Protein AF-I3U9A4-F1 (afdb_monomer)

Sequence (175 aa):
MLPLATKIALIDRFSEMGLTRIEATSYSNPKVIPQFADASEVLAGIQRRPGVFYKATCANVRAVERALIDSDKGIGANEISLLVSATDGHSLKNLKRTRADQWKNIADMVAAASGQYRLVGTISMAFGCPFEGQVSESEVLRDVEKFSNAGVQLVAWAIPRGWRCRRQLSGFLLQ

InterPro domains:
  IPR000891 Pyruvate carboxyltransferase [PF00682] (4-158)
  IPR013785 Aldolase-type TIM barrel [G3DSA:3.20.20.70] (1-158)
  IPR043594 HMG-CoA lyase [PTHR42738] (2-155)

Foldseek 3Di:
DDDLVVLQVVVQVCVVVVAQEDQSAELPDCVVVVVRVCVLVSQVRHDDDPNHFHEYEYAFQVSLVVQVVSVVVVTHGQAYEQEAELAQVCCCVPNVDGRVVSLVRVLSNLVSNVPSHQYEYEYEQQQADPVPGGGDNVSSVVSVVSCVVSVHPHYHYDHDPPGDPVPNVVVVVPD

Radius of gyration: 16.62 Å; Cα contacts (8 Å, |Δi|>4): 286; chains: 1; bounding box: 39×40×45 Å

pLDDT: mean 92.28, std 11.95, range [40.84, 98.56]

Organism: Advenella kashmirensis (strain DSM 17095 / LMG 22695 / WT001) (NCBI:txid1036672)

Mean predicted aligned error: 4.49 Å

Solvent-accessible surface area (backbone atoms only — not comparable to full-atom values): 9767 Å² total; per-residue (Å²): 124,85,55,67,70,57,55,24,55,52,52,37,53,45,52,70,73,67,46,51,67,42,82,72,44,29,47,47,60,37,92,81,44,56,86,30,59,57,35,64,60,39,45,60,66,42,74,85,55,90,83,47,37,41,23,26,39,28,82,46,46,70,18,42,53,53,40,48,61,29,41,79,73,77,34,40,58,55,22,35,35,41,72,46,43,65,42,48,71,56,16,37,72,76,70,69,36,48,47,71,57,43,53,52,44,48,53,52,29,52,59,71,44,66,78,74,45,50,48,29,35,32,35,34,32,45,66,21,34,99,82,74,42,82,45,60,62,70,60,44,51,50,54,49,50,52,34,45,77,68,70,30,86,40,75,47,74,37,70,45,92,95,58,72,78,87,70,59,58,72,66,67,78,73,116

Secondary structure (DSSP, 8-state):
---HHHHHHHHHHHHHTT-SEEEEEE---TTT-GGGTTHHHHHHHS-PPTT-EEEEEE-SHHHHHHHHHHHHTT-S-SEEEEEEESSHHHHHHHHSS-HHHHHHHHHHHHHHHTTSSEEEEEEETTT-BTTTB---HHHHHHHHHHHHHTT--EEEEPPPTT---TTTHHHHS--

Nearest PDB structures (foldsee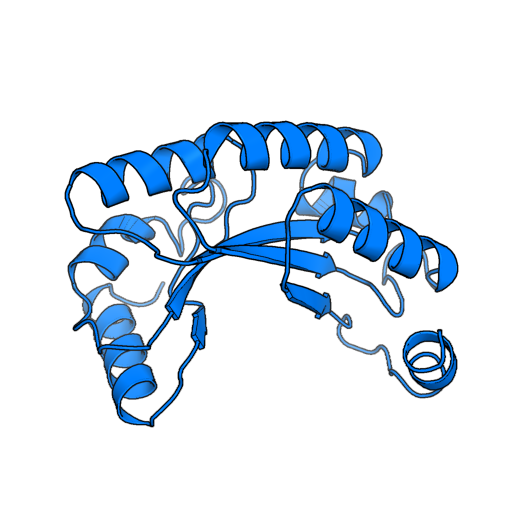k):
  6nds-assembly1_A-2  TM=9.502E-01  e=7.240E-15  Acinetobacter baumannii
  2cw6-assembly1_A  TM=9.491E-01  e=1.307E-13  Homo sapiens
  2ftp-assembly1_A  TM=9.463E-01  e=1.073E-13  Pseudomonas aeruginosa PAO1
  1ydo-assembly1_A  TM=9.207E-01  e=4.864E-12  Bacillus subtilis subsp. subtilis str. 168
  2cw6-assembly2_D  TM=9.403E-01  e=5.194E-12  Homo sapiens

Structure (mmCIF, N/CA/C/O backbone):
data_AF-I3U9A4-F1
#
_entry.id   AF-I3U9A4-F1
#
loop_
_atom_site.group_PDB
_atom_site.id
_atom_site.type_symbol
_atom_site.label_atom_id
_atom_site.label_alt_id
_atom_site.label_comp_id
_atom_site.label_asym_id
_atom_site.label_entity_id
_atom_site.label_seq_id
_atom_site.pdbx_PDB_ins_code
_atom_site.Cartn_x
_atom_site.Cartn_y
_atom_site.Cartn_z
_atom_site.occupancy
_atom_site.B_iso_or_equiv
_atom_site.auth_seq_id
_atom_site.auth_comp_id
_atom_site.auth_asym_id
_atom_site.auth_atom_id
_atom_site.pdbx_PDB_model_num
ATOM 1 N N . MET A 1 1 ? -5.838 19.756 -0.911 1.00 80.00 1 MET A N 1
ATOM 2 C CA . MET A 1 1 ? -5.877 18.489 -0.145 1.00 80.00 1 MET A CA 1
ATOM 3 C C . MET A 1 1 ? -7.302 18.302 0.353 1.00 80.00 1 MET A C 1
ATOM 5 O O . MET A 1 1 ? -7.905 19.303 0.718 1.00 80.00 1 MET A O 1
ATOM 9 N N . LEU A 1 2 ? -7.871 17.094 0.288 1.00 93.81 2 LEU A N 1
ATOM 10 C CA . LEU A 1 2 ? -9.236 16.862 0.783 1.00 93.81 2 LEU A CA 1
ATOM 11 C C . LEU A 1 2 ? -9.262 16.939 2.322 1.00 93.81 2 LEU A C 1
ATOM 13 O O . LEU A 1 2 ? -8.345 16.384 2.933 1.00 93.81 2 LEU A O 1
ATOM 17 N N . PRO A 1 3 ? -10.272 17.581 2.943 1.00 97.25 3 PRO A N 1
ATOM 18 C CA . PRO A 1 3 ? -10.427 17.595 4.397 1.00 97.25 3 PRO A CA 1
ATOM 19 C C . PRO A 1 3 ? -10.583 16.186 4.983 1.00 97.25 3 PRO A C 1
ATOM 21 O O . PRO A 1 3 ? -11.191 15.317 4.353 1.00 97.25 3 PRO A O 1
ATOM 24 N N . LEU A 1 4 ? -10.104 15.984 6.214 1.00 97.94 4 LEU A N 1
ATOM 25 C CA . LEU A 1 4 ? -10.191 14.708 6.939 1.00 97.94 4 LEU A CA 1
ATOM 26 C C . LEU A 1 4 ? -11.627 14.159 6.984 1.00 97.94 4 LEU A C 1
ATOM 28 O O . LEU A 1 4 ? -11.870 13.024 6.579 1.00 97.94 4 LEU A O 1
ATOM 32 N N . ALA A 1 5 ? -12.591 14.991 7.393 1.00 98.19 5 ALA A N 1
ATOM 33 C CA . ALA A 1 5 ? -13.999 14.601 7.474 1.00 98.19 5 ALA A CA 1
ATOM 34 C C . ALA A 1 5 ? -14.558 14.129 6.119 1.00 98.19 5 ALA A C 1
ATOM 36 O O . ALA A 1 5 ? -15.336 13.181 6.059 1.00 98.19 5 ALA A O 1
ATOM 37 N N . THR A 1 6 ? -14.120 14.742 5.014 1.00 98.38 6 THR A N 1
ATOM 38 C CA . THR A 1 6 ? -14.519 14.325 3.664 1.00 98.38 6 THR A CA 1
ATOM 39 C C . THR A 1 6 ? -13.942 12.959 3.301 1.00 98.38 6 THR A C 1
ATOM 41 O O . THR A 1 6 ? -14.643 12.152 2.698 1.00 98.38 6 THR A O 1
ATOM 44 N N . LYS A 1 7 ? -12.686 12.671 3.669 1.00 98.44 7 LYS A N 1
ATOM 45 C CA . LYS A 1 7 ? -12.068 11.357 3.424 1.00 98.44 7 LYS A CA 1
ATOM 46 C C . LYS A 1 7 ? -12.809 10.246 4.164 1.00 98.44 7 LYS A C 1
ATOM 48 O O . LYS A 1 7 ? -13.151 9.244 3.542 1.00 98.44 7 LYS A O 1
ATOM 53 N N . ILE A 1 8 ? -13.097 10.461 5.449 1.00 98.56 8 ILE A N 1
ATOM 54 C CA . ILE A 1 8 ? -13.851 9.520 6.290 1.00 98.56 8 ILE A CA 1
ATOM 55 C C . ILE A 1 8 ? -15.231 9.263 5.678 1.00 98.56 8 ILE A C 1
ATOM 57 O O . ILE A 1 8 ? -15.560 8.121 5.369 1.00 98.56 8 ILE A O 1
ATOM 61 N N . ALA A 1 9 ? -15.984 10.327 5.380 1.00 98.38 9 ALA A N 1
ATOM 62 C CA . ALA A 1 9 ? -17.320 10.204 4.804 1.00 98.38 9 ALA A CA 1
ATOM 63 C C . ALA A 1 9 ? -17.333 9.450 3.461 1.00 98.38 9 ALA A C 1
ATOM 65 O O . ALA A 1 9 ? -18.278 8.721 3.170 1.00 98.38 9 ALA A O 1
ATOM 66 N N . LEU A 1 10 ? -16.300 9.601 2.624 1.00 97.94 10 LEU A N 1
ATOM 67 C CA . LEU A 1 10 ? -16.188 8.841 1.375 1.00 97.94 10 LEU A CA 1
ATOM 68 C C . LEU A 1 10 ? -15.939 7.349 1.627 1.00 97.94 10 LEU A C 1
ATOM 70 O O . LEU A 1 10 ? -16.583 6.517 0.992 1.00 97.94 10 LEU A O 1
ATOM 74 N N . ILE A 1 11 ? -15.033 7.009 2.547 1.00 98.00 11 ILE A N 1
ATOM 75 C CA . ILE A 1 11 ? -14.721 5.612 2.886 1.00 98.00 11 ILE A CA 1
ATOM 76 C C . ILE A 1 11 ? -15.939 4.916 3.501 1.00 98.00 11 ILE A C 1
ATOM 78 O O . ILE A 1 11 ? -16.260 3.792 3.108 1.00 98.00 11 ILE A O 1
ATOM 82 N N . ASP A 1 12 ? -16.658 5.593 4.394 1.00 98.00 12 ASP A N 1
ATOM 83 C CA . ASP A 1 12 ? -17.865 5.049 5.016 1.00 98.00 12 ASP A CA 1
ATOM 84 C C . ASP A 1 12 ? -18.944 4.764 3.966 1.00 98.00 12 ASP A C 1
ATOM 86 O O . ASP A 1 12 ? -19.471 3.649 3.914 1.00 98.00 12 ASP A O 1
ATOM 90 N N . ARG A 1 13 ? -19.178 5.698 3.032 1.00 97.62 13 ARG A N 1
ATOM 91 C CA . ARG A 1 13 ? -20.107 5.492 1.906 1.00 97.62 13 ARG A CA 1
ATOM 92 C C . ARG A 1 13 ? -19.694 4.326 1.011 1.00 97.62 13 ARG A C 1
ATOM 94 O O . ARG A 1 13 ? -20.548 3.564 0.572 1.00 97.62 13 ARG A O 1
ATOM 101 N N . PHE A 1 14 ? -18.401 4.145 0.751 1.00 97.06 14 PHE A N 1
ATOM 102 C CA . PHE A 1 14 ? -17.921 2.983 0.000 1.00 97.06 14 PHE A CA 1
ATOM 103 C C . PHE A 1 14 ? -18.195 1.667 0.733 1.00 97.06 14 PHE A C 1
ATOM 105 O O . PHE A 1 14 ? -18.607 0.693 0.102 1.00 97.06 14 PHE A O 1
ATOM 112 N N . SER A 1 15 ? -18.033 1.641 2.057 1.00 95.94 15 SER A N 1
ATOM 113 C CA . SER A 1 15 ? -18.349 0.456 2.861 1.00 95.94 15 SER A CA 1
ATOM 114 C C . SER A 1 15 ? -19.855 0.154 2.899 1.00 95.94 15 SER A C 1
ATOM 116 O O . SER A 1 15 ? -20.256 -1.007 2.942 1.00 95.94 15 SER A O 1
ATOM 118 N N . GLU A 1 16 ? -20.701 1.182 2.807 1.00 96.25 16 GLU A N 1
ATOM 119 C CA . GLU A 1 16 ? -22.164 1.065 2.722 1.00 96.25 16 GLU A CA 1
ATOM 120 C C . GLU A 1 16 ? -22.661 0.490 1.400 1.00 96.25 16 GLU A C 1
ATOM 122 O O . GLU A 1 16 ? -23.686 -0.185 1.366 1.00 96.25 16 GLU A O 1
ATOM 127 N N . MET A 1 17 ? -21.917 0.710 0.318 1.00 96.38 17 MET A N 1
ATOM 128 C CA . MET A 1 17 ? -22.251 0.203 -1.015 1.00 96.38 17 MET A CA 1
ATOM 129 C C . MET A 1 17 ? -21.981 -1.301 -1.185 1.00 96.38 17 MET A C 1
ATOM 131 O O . MET A 1 17 ? -22.192 -1.837 -2.271 1.00 96.38 17 MET A O 1
ATOM 135 N N . GLY A 1 18 ? -21.505 -1.988 -0.142 1.00 92.94 18 GLY A N 1
ATOM 136 C CA . GLY A 1 18 ? -21.195 -3.419 -0.183 1.00 92.94 18 GLY A CA 1
ATOM 137 C C . GLY A 1 18 ? -19.800 -3.744 -0.723 1.00 92.94 18 GLY A C 1
ATOM 138 O O . GLY A 1 18 ? -19.524 -4.900 -1.046 1.00 92.94 18 GLY A O 1
ATOM 139 N N . LEU A 1 19 ? -18.900 -2.756 -0.821 1.00 95.69 19 LEU A N 1
ATOM 140 C CA . LEU A 1 19 ? -17.503 -3.017 -1.165 1.00 95.69 19 LEU A CA 1
ATOM 141 C C . LEU A 1 19 ? -16.8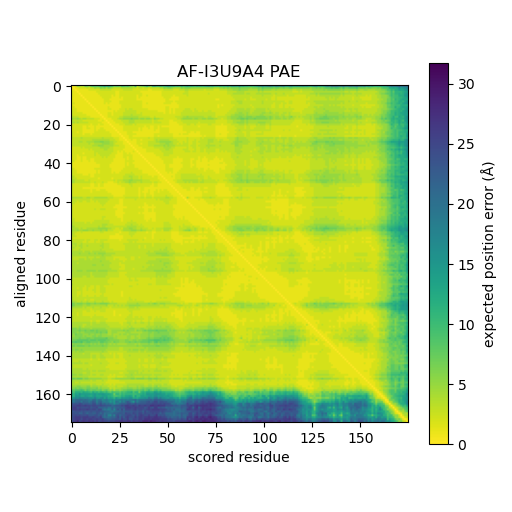10 -3.755 -0.016 1.00 95.69 19 LEU A C 1
ATOM 143 O O . LEU A 1 19 ? -16.760 -3.278 1.115 1.00 95.69 19 LEU A O 1
ATOM 147 N N . THR A 1 20 ? -16.222 -4.909 -0.323 1.00 95.31 20 THR A N 1
ATOM 148 C CA . THR A 1 20 ? -15.544 -5.766 0.665 1.00 95.31 20 THR A CA 1
ATOM 149 C C . THR A 1 20 ? -14.061 -5.435 0.832 1.00 95.31 20 THR A C 1
ATOM 151 O O . THR A 1 20 ? -13.420 -5.910 1.771 1.00 95.31 20 THR A O 1
ATOM 154 N N . ARG A 1 21 ? -13.489 -4.617 -0.062 1.00 96.81 21 ARG A N 1
ATOM 155 C CA . ARG A 1 21 ? -12.098 -4.146 -0.005 1.00 96.81 21 ARG A CA 1
ATOM 156 C C . ARG A 1 21 ? -12.017 -2.692 -0.448 1.00 96.81 21 ARG A C 1
ATOM 158 O O . ARG A 1 21 ? -12.422 -2.363 -1.560 1.00 96.81 21 ARG A O 1
ATOM 165 N N . ILE A 1 22 ? -11.465 -1.842 0.408 1.00 98.00 22 ILE A N 1
ATOM 166 C CA . ILE A 1 22 ? -11.344 -0.400 0.186 1.00 98.00 22 ILE A CA 1
ATOM 167 C C . ILE A 1 22 ? -9.900 -0.001 0.472 1.00 98.00 22 ILE A C 1
ATOM 169 O O . ILE A 1 22 ? -9.408 -0.211 1.577 1.00 98.00 22 ILE A O 1
ATOM 173 N N . GLU A 1 23 ? -9.207 0.587 -0.504 1.00 97.56 23 GLU A N 1
ATOM 174 C CA . GLU A 1 23 ? -7.923 1.245 -0.242 1.00 97.56 23 GLU A CA 1
ATOM 175 C C . GLU A 1 23 ? -8.185 2.608 0.400 1.00 97.56 23 GLU A C 1
ATOM 177 O O . GLU A 1 23 ? -8.486 3.585 -0.279 1.00 97.56 23 GLU A O 1
ATOM 182 N N . ALA A 1 24 ? -8.135 2.637 1.730 1.00 97.75 24 ALA A N 1
ATOM 183 C CA . ALA A 1 24 ? -8.554 3.776 2.534 1.00 97.75 24 ALA A CA 1
ATOM 184 C C . ALA A 1 24 ? -7.493 4.886 2.577 1.00 97.75 24 ALA A C 1
ATOM 186 O O . ALA A 1 24 ? -7.833 6.068 2.573 1.00 97.75 24 ALA A O 1
ATOM 187 N N . THR A 1 25 ? -6.204 4.529 2.646 1.00 98.06 25 THR A N 1
ATOM 188 C CA . THR A 1 25 ? -5.115 5.510 2.804 1.00 98.06 25 THR A CA 1
ATOM 189 C C . THR A 1 25 ? -3.725 4.930 2.480 1.00 98.06 25 THR A C 1
ATOM 191 O O . THR A 1 25 ? -3.590 3.809 1.992 1.00 98.06 25 THR A O 1
ATOM 194 N N . SER A 1 26 ? -2.660 5.688 2.750 1.00 97.75 26 SER A N 1
ATOM 195 C CA . SER A 1 26 ? -1.271 5.235 2.685 1.00 97.75 26 SER A CA 1
ATOM 196 C C . SER A 1 26 ? -0.476 5.689 3.909 1.00 97.75 26 SER A C 1
ATOM 198 O O . SER A 1 26 ? -0.478 6.863 4.254 1.00 97.75 26 SER A O 1
ATOM 200 N N . TYR A 1 27 ? 0.324 4.793 4.488 1.00 97.69 27 TYR A N 1
ATOM 201 C CA . TYR A 1 27 ? 1.305 5.130 5.530 1.00 97.69 27 TYR A CA 1
ATOM 202 C C . TYR A 1 27 ? 2.617 5.709 4.970 1.00 97.69 27 TYR A C 1
ATOM 204 O O . TYR A 1 27 ? 3.647 5.736 5.650 1.00 97.69 27 TYR A O 1
ATOM 212 N N . SER A 1 28 ? 2.587 6.201 3.728 1.00 92.88 28 SER A N 1
ATOM 213 C CA . SER A 1 28 ? 3.696 6.906 3.083 1.00 92.88 28 SER A CA 1
ATOM 214 C C . SER A 1 28 ? 4.229 8.066 3.924 1.00 92.88 28 SER A C 1
ATOM 216 O O . SER A 1 28 ? 3.552 8.607 4.799 1.00 92.88 28 SER A O 1
ATOM 218 N N . ASN A 1 29 ? 5.472 8.466 3.645 1.00 91.75 29 ASN A N 1
ATOM 219 C CA . ASN A 1 29 ? 6.105 9.570 4.355 1.00 91.75 29 ASN A CA 1
ATOM 220 C C . ASN A 1 29 ? 5.318 10.878 4.113 1.00 91.75 29 ASN A C 1
ATOM 222 O O . ASN A 1 29 ? 5.300 11.351 2.972 1.00 91.75 29 ASN A O 1
ATOM 226 N N . PRO A 1 30 ? 4.739 11.502 5.156 1.00 91.44 30 PRO A N 1
ATOM 227 C CA . PRO A 1 30 ? 3.907 12.695 5.009 1.00 91.44 30 PRO A CA 1
ATOM 228 C C . PRO A 1 30 ? 4.681 13.912 4.494 1.00 91.44 30 PRO A C 1
ATOM 230 O O . PRO A 1 30 ? 4.095 14.797 3.882 1.00 91.44 30 PRO A O 1
ATOM 233 N N . LYS A 1 31 ? 6.009 13.949 4.671 1.00 91.69 31 LYS A N 1
ATOM 234 C CA . LYS A 1 31 ? 6.855 15.011 4.104 1.00 91.69 31 LYS A CA 1
ATOM 235 C C . LYS A 1 31 ? 6.991 14.904 2.584 1.00 91.69 31 LYS A C 1
ATOM 237 O O . LYS A 1 31 ? 7.265 15.899 1.928 1.00 91.69 31 LYS A O 1
ATOM 242 N N . VAL A 1 32 ? 6.847 13.697 2.034 1.00 90.94 32 VAL A N 1
ATOM 243 C CA . VAL A 1 32 ? 6.946 13.435 0.589 1.00 90.94 32 VAL A CA 1
ATOM 244 C C . VAL A 1 32 ? 5.563 13.455 -0.055 1.00 90.94 32 VAL A C 1
ATOM 246 O O . VAL A 1 32 ? 5.411 13.940 -1.170 1.00 90.94 32 VAL A O 1
ATOM 249 N N . ILE A 1 33 ? 4.563 12.919 0.647 1.00 92.56 33 ILE A N 1
ATOM 250 C CA . ILE A 1 33 ? 3.201 12.731 0.149 1.00 92.56 33 ILE A CA 1
ATOM 251 C C . ILE A 1 33 ? 2.214 13.300 1.189 1.00 92.56 33 ILE A C 1
ATOM 253 O O . ILE A 1 33 ? 1.591 12.539 1.935 1.00 92.56 33 ILE A O 1
ATOM 257 N N . PRO A 1 34 ? 2.079 14.638 1.286 1.00 94.94 34 PRO A N 1
ATOM 258 C CA . PRO A 1 34 ? 1.318 15.295 2.352 1.00 94.94 34 PRO A CA 1
ATOM 259 C C . PRO A 1 34 ? -0.172 14.955 2.331 1.00 94.94 34 PRO A C 1
ATOM 261 O O . PRO A 1 34 ? -0.826 15.014 3.367 1.00 94.94 34 PRO A O 1
ATOM 264 N N . GLN A 1 35 ? -0.716 14.522 1.188 1.00 95.56 35 GLN A N 1
ATOM 265 C CA . GLN A 1 35 ? -2.118 14.125 1.087 1.00 95.56 35 GLN A CA 1
ATOM 266 C C . GLN A 1 35 ? -2.507 12.936 1.977 1.00 95.56 35 GLN A C 1
ATOM 268 O O . GLN A 1 35 ? -3.702 12.765 2.203 1.00 95.56 35 GLN A O 1
ATOM 273 N N . PHE A 1 36 ? -1.545 12.153 2.479 1.00 96.12 36 PHE A N 1
ATOM 274 C CA . PHE A 1 36 ? -1.776 11.037 3.407 1.00 96.12 36 PHE A CA 1
ATOM 275 C C . PHE A 1 36 ? -1.204 11.294 4.810 1.00 96.12 36 PHE A C 1
ATOM 277 O O . PHE A 1 36 ? -0.944 10.356 5.563 1.00 96.12 36 PHE A O 1
ATOM 284 N N . ALA A 1 37 ? -0.962 12.558 5.171 1.00 96.31 37 ALA A N 1
ATOM 285 C CA . ALA A 1 37 ? -0.449 12.888 6.498 1.00 96.31 37 ALA A CA 1
ATOM 286 C C . ALA A 1 37 ? -1.391 12.472 7.635 1.00 96.31 37 ALA A C 1
ATOM 288 O O . ALA A 1 37 ? -0.915 12.101 8.700 1.00 96.31 37 ALA A O 1
ATOM 289 N N . ASP A 1 38 ? -2.689 12.454 7.355 1.00 97.25 38 ASP A N 1
ATOM 290 C CA . ASP A 1 38 ? -3.795 12.134 8.256 1.00 97.25 38 ASP A CA 1
ATOM 291 C C . ASP A 1 38 ? -4.224 10.652 8.195 1.00 97.25 38 ASP A C 1
ATOM 293 O O . ASP A 1 38 ? -5.380 10.319 8.450 1.00 97.25 38 ASP A O 1
ATOM 297 N N . ALA A 1 39 ? -3.331 9.743 7.782 1.00 97.62 39 ALA A N 1
ATOM 298 C CA . ALA A 1 39 ? -3.668 8.332 7.578 1.00 97.62 39 ALA A CA 1
ATOM 299 C C . ALA A 1 39 ? -4.223 7.647 8.839 1.00 97.62 39 ALA A C 1
ATOM 301 O O . ALA A 1 39 ? -5.199 6.899 8.745 1.00 97.62 39 ALA A O 1
ATOM 302 N N . SER A 1 40 ? -3.623 7.921 9.999 1.00 97.81 40 SER A N 1
ATOM 303 C CA . SER A 1 40 ? -4.037 7.348 11.282 1.00 97.81 40 SER A CA 1
ATOM 304 C C . SER A 1 40 ? -5.401 7.893 11.710 1.00 97.81 40 SER A C 1
ATOM 306 O O . SER A 1 40 ? -6.280 7.133 12.104 1.00 97.81 40 SER A O 1
ATOM 308 N N . GLU A 1 41 ? -5.620 9.196 11.543 1.00 98.25 41 GLU A N 1
ATOM 309 C CA . GLU A 1 41 ? -6.872 9.885 11.851 1.00 98.25 41 GLU A CA 1
ATOM 310 C C . GLU A 1 41 ? -8.015 9.417 10.945 1.00 98.25 41 GLU A C 1
ATOM 312 O O . GLU A 1 41 ? -9.131 9.208 11.419 1.00 98.25 41 GLU A O 1
ATOM 317 N N . VAL A 1 42 ? -7.740 9.185 9.656 1.00 98.44 42 VAL A N 1
ATOM 318 C CA . VAL A 1 42 ? -8.709 8.582 8.729 1.00 98.44 42 VAL A CA 1
ATOM 319 C C . VAL A 1 42 ? -9.112 7.191 9.217 1.00 98.44 42 VAL A C 1
ATOM 321 O O . VAL A 1 42 ? -10.299 6.911 9.344 1.00 98.44 42 VAL A O 1
ATOM 324 N N . LEU A 1 43 ? -8.146 6.317 9.516 1.00 98.31 43 LEU A N 1
ATOM 325 C CA . LEU A 1 43 ? -8.421 4.928 9.912 1.00 98.31 43 LEU A CA 1
ATOM 326 C C . LEU A 1 43 ? -9.052 4.794 11.306 1.00 98.31 43 LEU A C 1
ATOM 328 O O . LEU A 1 43 ? -9.694 3.775 11.580 1.00 98.31 43 LEU A O 1
ATOM 332 N N . ALA A 1 44 ? -8.863 5.790 12.172 1.00 98.19 44 ALA A N 1
ATOM 333 C CA . ALA A 1 44 ? -9.534 5.899 13.463 1.00 98.19 44 ALA A CA 1
ATOM 334 C C . ALA A 1 44 ? -10.972 6.430 13.338 1.00 98.19 44 ALA A C 1
ATOM 336 O O . ALA A 1 44 ? -11.823 6.067 14.144 1.00 98.19 44 ALA A O 1
ATOM 337 N N . GLY A 1 45 ? -11.241 7.292 12.351 1.00 98.12 45 GLY A N 1
ATOM 338 C CA . GLY A 1 45 ? -12.531 7.969 12.199 1.00 98.12 45 GLY A CA 1
ATOM 339 C C . GLY A 1 45 ? -13.585 7.223 11.376 1.00 98.12 45 GLY A C 1
ATOM 340 O O . GLY A 1 45 ? -14.752 7.598 11.436 1.00 98.12 45 GLY A O 1
ATOM 341 N N . ILE A 1 46 ? -13.198 6.201 10.607 1.00 98.12 46 ILE A N 1
ATOM 342 C CA . ILE A 1 46 ? -14.126 5.413 9.777 1.00 98.12 46 ILE A CA 1
ATOM 343 C C . ILE A 1 46 ? -14.998 4.459 10.598 1.00 98.12 46 ILE A C 1
ATOM 345 O O . ILE A 1 46 ? -14.557 3.857 11.580 1.00 98.12 46 ILE A O 1
ATOM 349 N N . GLN A 1 47 ? -16.219 4.238 10.123 1.00 96.75 47 GLN A N 1
ATOM 350 C CA . GLN A 1 47 ? -17.126 3.227 10.653 1.00 96.75 47 GLN A CA 1
ATOM 351 C C . GLN A 1 47 ? -16.793 1.859 10.057 1.00 96.75 47 GLN A C 1
ATOM 353 O O . GLN A 1 47 ? -17.045 1.579 8.881 1.00 96.75 47 GLN A O 1
ATOM 358 N N . ARG A 1 48 ? -16.213 0.975 10.875 1.00 95.75 48 ARG A N 1
ATOM 359 C CA . ARG A 1 48 ? -15.800 -0.355 10.414 1.00 95.75 48 ARG A CA 1
ATOM 360 C C . ARG A 1 48 ? -16.989 -1.283 10.251 1.00 95.75 48 ARG A C 1
ATOM 362 O O . ARG A 1 48 ? -17.745 -1.515 11.191 1.00 95.75 48 ARG A O 1
ATOM 369 N N . ARG A 1 49 ? -17.095 -1.887 9.070 1.00 95.75 49 ARG A N 1
ATOM 370 C CA . ARG A 1 49 ? -18.102 -2.909 8.776 1.00 95.75 49 ARG A CA 1
ATOM 371 C C . ARG A 1 49 ? -17.499 -4.317 8.842 1.00 95.75 49 ARG A C 1
ATOM 373 O O . ARG A 1 49 ? -16.419 -4.535 8.284 1.00 95.75 49 ARG A O 1
ATOM 380 N N . PRO A 1 50 ? -18.174 -5.286 9.491 1.00 94.31 50 PRO A N 1
ATOM 381 C CA . PRO A 1 50 ? -17.732 -6.678 9.495 1.00 94.31 50 PRO A CA 1
ATOM 382 C C . PRO A 1 50 ? -17.520 -7.208 8.072 1.00 94.31 50 PRO A C 1
ATOM 384 O O . PRO A 1 50 ? -18.334 -6.966 7.184 1.00 94.31 50 PRO A O 1
ATOM 387 N N . GLY A 1 51 ? -16.415 -7.922 7.851 1.00 93.81 51 GLY A N 1
ATOM 388 C CA . GLY A 1 51 ? -16.073 -8.499 6.546 1.00 93.81 51 GLY A CA 1
ATOM 389 C C . GLY A 1 51 ? -15.467 -7.526 5.524 1.00 93.81 51 GLY A C 1
ATOM 390 O O . GLY A 1 51 ? -15.093 -7.967 4.437 1.00 93.81 51 GLY A O 1
ATOM 391 N N . VAL A 1 52 ? -15.319 -6.236 5.852 1.00 97.44 52 VAL A N 1
ATOM 392 C CA . VAL A 1 52 ? -14.661 -5.250 4.980 1.00 97.44 52 VAL A CA 1
ATOM 393 C C . VAL A 1 52 ? -13.179 -5.117 5.332 1.00 97.44 52 VAL A C 1
ATOM 395 O O . VAL A 1 52 ? -12.793 -4.949 6.492 1.00 97.44 52 VAL A O 1
ATOM 398 N N . PHE A 1 53 ? -12.331 -5.157 4.307 1.00 97.31 53 PHE A N 1
ATOM 399 C CA . PHE A 1 53 ? -10.906 -4.884 4.439 1.00 97.31 53 PHE A CA 1
ATOM 400 C C . PHE A 1 53 ? -10.597 -3.438 4.065 1.00 97.31 53 PHE A C 1
ATOM 402 O O . PHE A 1 53 ? -10.795 -3.021 2.923 1.00 97.31 53 PHE A O 1
ATOM 409 N N . TYR A 1 54 ? -10.077 -2.694 5.031 1.00 98.25 54 TYR A N 1
ATOM 410 C CA . TYR A 1 54 ? -9.584 -1.336 4.874 1.00 98.25 54 TYR A CA 1
ATOM 411 C C . TYR A 1 54 ? -8.074 -1.412 4.686 1.00 98.25 54 TYR A C 1
ATOM 413 O O . TYR A 1 54 ? -7.309 -1.580 5.640 1.00 98.25 54 TYR A O 1
ATOM 421 N N . LYS A 1 55 ? -7.661 -1.339 3.423 1.00 98.19 55 LYS A N 1
ATOM 422 C CA . LYS A 1 55 ? -6.269 -1.451 3.009 1.00 98.19 55 LYS A CA 1
ATOM 423 C C . LYS A 1 55 ? -5.541 -0.122 3.166 1.00 98.19 55 LYS A C 1
ATOM 425 O O . LYS A 1 55 ? -6.078 0.919 2.778 1.00 98.19 55 LYS A O 1
ATOM 430 N N . ALA A 1 56 ? -4.296 -0.168 3.637 1.00 98.38 56 ALA A N 1
ATOM 431 C CA . ALA A 1 56 ? -3.370 0.957 3.556 1.00 98.38 56 ALA A CA 1
ATOM 432 C C . ALA A 1 56 ? -2.082 0.602 2.800 1.00 98.38 56 ALA A C 1
ATOM 434 O O . ALA A 1 56 ? -1.492 -0.458 2.990 1.00 98.38 56 ALA A O 1
ATOM 435 N N . THR A 1 57 ? -1.610 1.511 1.949 1.00 97.94 57 THR A N 1
ATOM 436 C CA . THR A 1 57 ? -0.356 1.306 1.210 1.00 97.94 57 THR A CA 1
ATOM 437 C C . THR A 1 57 ? 0.868 1.593 2.081 1.00 97.94 57 THR A C 1
ATOM 439 O O . THR A 1 57 ? 1.015 2.713 2.585 1.00 97.94 57 THR A O 1
ATOM 442 N N . CYS A 1 58 ? 1.786 0.623 2.173 1.00 97.62 58 CYS A N 1
ATOM 443 C CA . CYS A 1 58 ? 3.068 0.737 2.866 1.00 97.62 58 CYS A CA 1
ATOM 444 C C . CYS A 1 58 ? 4.222 0.667 1.855 1.00 97.62 58 CYS A C 1
ATOM 446 O O . CYS A 1 58 ? 4.379 -0.304 1.124 1.00 97.62 58 CYS A O 1
ATOM 448 N N . ALA A 1 59 ? 5.056 1.707 1.798 1.00 93.50 59 ALA A N 1
ATOM 449 C CA . ALA A 1 59 ? 6.150 1.785 0.821 1.00 93.50 59 ALA A CA 1
ATOM 450 C C . ALA A 1 59 ? 7.519 1.335 1.372 1.00 93.50 59 ALA A C 1
ATOM 452 O O . ALA A 1 59 ? 8.480 1.246 0.604 1.00 93.50 59 ALA A O 1
ATOM 453 N N . ASN A 1 60 ? 7.637 1.137 2.688 1.00 96.00 60 ASN A N 1
ATOM 454 C CA . ASN A 1 60 ? 8.858 0.748 3.403 1.00 96.00 60 ASN A CA 1
ATOM 455 C C . ASN A 1 60 ? 8.522 0.222 4.811 1.00 96.00 60 ASN A C 1
ATOM 457 O O . ASN A 1 60 ? 7.374 0.318 5.248 1.00 96.00 60 ASN A O 1
ATOM 461 N N . VAL A 1 61 ? 9.535 -0.278 5.525 1.00 97.38 61 VAL A N 1
ATOM 462 C CA . VAL A 1 61 ? 9.408 -0.806 6.898 1.00 97.38 61 VAL A CA 1
ATOM 463 C C . VAL A 1 61 ? 8.808 0.219 7.865 1.00 97.38 61 VAL A C 1
ATOM 465 O O . VAL A 1 61 ? 7.868 -0.104 8.580 1.00 97.38 61 VAL A O 1
ATOM 468 N N . ARG A 1 62 ? 9.228 1.490 7.808 1.00 96.75 62 ARG A N 1
ATOM 469 C CA . ARG A 1 62 ? 8.673 2.553 8.672 1.00 96.75 62 ARG A CA 1
ATOM 470 C C . ARG A 1 62 ? 7.170 2.763 8.485 1.00 96.75 62 ARG A C 1
ATOM 472 O O . ARG A 1 62 ? 6.472 3.137 9.421 1.00 96.75 62 ARG A O 1
ATOM 479 N N . ALA A 1 63 ? 6.656 2.559 7.273 1.00 97.62 63 ALA A N 1
ATOM 480 C CA . ALA A 1 63 ? 5.220 2.609 7.018 1.00 97.62 63 ALA A CA 1
ATOM 481 C C . ALA A 1 63 ? 4.488 1.426 7.678 1.00 97.62 63 ALA A C 1
ATOM 483 O O . ALA A 1 63 ? 3.397 1.616 8.204 1.00 97.62 63 ALA A O 1
ATOM 484 N N . VAL A 1 64 ? 5.104 0.238 7.696 1.00 98.31 64 VAL A N 1
ATOM 485 C CA . VAL A 1 64 ? 4.581 -0.939 8.411 1.00 98.31 64 VAL A CA 1
ATOM 486 C C . VAL A 1 64 ? 4.612 -0.715 9.923 1.00 98.31 64 VAL A C 1
ATOM 488 O O . VAL A 1 64 ? 3.606 -0.943 10.580 1.00 98.31 64 VAL A O 1
ATOM 491 N N . GLU A 1 65 ? 5.705 -0.180 10.468 1.00 97.38 65 GLU A N 1
ATOM 492 C CA . GLU A 1 65 ? 5.814 0.189 11.889 1.00 97.38 65 GLU A CA 1
ATOM 493 C C . GLU A 1 65 ? 4.720 1.183 12.306 1.00 97.38 65 GLU A C 1
ATOM 495 O O . GLU A 1 65 ? 4.089 1.017 13.346 1.00 97.38 65 GLU A O 1
ATOM 500 N N . ARG A 1 66 ? 4.430 2.192 11.472 1.00 97.31 66 ARG A N 1
ATOM 501 C CA . ARG A 1 66 ? 3.311 3.118 11.714 1.00 97.31 66 ARG A CA 1
ATOM 502 C C . ARG A 1 66 ? 1.958 2.415 11.722 1.00 97.31 66 ARG A C 1
ATOM 504 O O . ARG A 1 66 ? 1.130 2.743 12.564 1.00 97.31 66 ARG A O 1
ATOM 511 N N . ALA A 1 67 ? 1.739 1.475 10.804 1.00 98.19 67 ALA A N 1
ATOM 512 C CA . ALA A 1 67 ? 0.521 0.677 10.805 1.00 98.19 67 ALA A CA 1
ATOM 513 C C . ALA A 1 67 ? 0.406 -0.138 12.104 1.00 98.19 67 ALA A C 1
ATOM 515 O O . ALA A 1 67 ? -0.658 -0.146 12.713 1.00 98.19 67 ALA A O 1
ATOM 516 N N . LEU A 1 68 ? 1.502 -0.760 12.562 1.00 98.06 68 LEU A N 1
ATOM 517 C CA . LEU A 1 68 ? 1.550 -1.550 13.802 1.00 98.06 68 LEU A CA 1
ATOM 518 C C . LEU A 1 68 ? 1.209 -0.711 15.033 1.00 98.06 68 LEU A C 1
ATOM 520 O O . LEU A 1 68 ? 0.368 -1.119 15.820 1.00 98.06 68 LEU A O 1
ATOM 524 N N . ILE A 1 69 ? 1.757 0.503 15.137 1.00 97.44 69 ILE A N 1
ATOM 525 C CA . ILE A 1 69 ? 1.422 1.439 16.222 1.00 97.44 69 ILE A CA 1
ATOM 526 C C . ILE A 1 69 ? -0.083 1.747 16.268 1.00 97.44 69 ILE A C 1
ATOM 528 O O . ILE A 1 69 ? -0.640 1.945 17.347 1.00 97.44 69 ILE A O 1
ATOM 532 N N . ASP A 1 70 ? -0.740 1.839 15.111 1.00 97.75 70 ASP A N 1
ATOM 533 C CA . ASP A 1 70 ? -2.187 2.043 15.041 1.00 97.75 70 ASP A CA 1
ATOM 534 C C . ASP A 1 70 ? -2.949 0.759 15.413 1.00 97.75 70 ASP A C 1
ATOM 536 O O . ASP A 1 70 ? -3.896 0.824 16.199 1.00 97.75 70 ASP A O 1
ATOM 540 N N . SER A 1 71 ? -2.497 -0.400 14.924 1.00 96.69 71 SER A N 1
ATOM 541 C CA . SER A 1 71 ? -3.045 -1.721 15.268 1.00 96.69 71 SER A CA 1
ATOM 542 C C . SER A 1 71 ? -3.018 -1.982 16.777 1.00 96.69 71 SER A C 1
ATOM 544 O O . SER A 1 71 ? -4.041 -2.345 17.357 1.00 96.69 71 SER A O 1
ATOM 546 N N . ASP A 1 72 ? -1.901 -1.678 17.444 1.00 96.81 72 ASP A N 1
ATOM 547 C CA . ASP A 1 72 ? -1.728 -1.832 18.896 1.00 96.81 72 ASP A CA 1
ATOM 548 C C . ASP A 1 72 ? -2.704 -0.960 19.708 1.00 96.81 72 ASP A C 1
ATOM 550 O O . ASP A 1 72 ? -3.040 -1.274 20.850 1.00 96.81 72 ASP A O 1
ATOM 554 N N . LYS A 1 73 ? -3.199 0.135 19.118 1.00 96.75 73 LYS A N 1
ATOM 555 C CA . LYS A 1 73 ? -4.221 1.015 19.710 1.00 96.75 73 LYS A CA 1
ATOM 556 C C . LYS A 1 73 ? -5.653 0.576 19.385 1.00 96.75 73 LYS A C 1
ATOM 558 O O . LYS A 1 73 ? -6.596 1.277 19.748 1.00 96.75 73 LYS A O 1
ATOM 563 N N . GLY A 1 74 ? -5.835 -0.538 18.676 1.00 94.56 74 GLY A N 1
ATOM 564 C CA . GLY A 1 74 ? -7.138 -1.009 18.204 1.00 94.56 74 GLY A CA 1
ATOM 565 C C . GLY A 1 74 ? -7.698 -0.219 17.014 1.00 94.56 74 GLY A C 1
ATOM 566 O O . GLY A 1 74 ? -8.893 -0.303 16.731 1.00 94.56 74 GLY A O 1
ATOM 567 N N . ILE A 1 75 ? -6.859 0.554 16.317 1.00 94.69 75 ILE A N 1
ATOM 568 C CA . ILE A 1 75 ? -7.202 1.286 15.087 1.00 94.69 75 ILE A CA 1
ATOM 569 C C . ILE A 1 75 ? -6.331 0.775 13.919 1.00 94.69 75 ILE A C 1
ATOM 571 O O . ILE A 1 75 ? -5.680 -0.253 14.027 1.00 94.69 75 ILE A O 1
ATOM 575 N N . GLY A 1 76 ? -6.319 1.445 12.762 1.00 95.19 76 GLY A N 1
ATOM 576 C CA . GLY A 1 76 ? -5.375 1.111 11.677 1.00 95.19 76 GLY A CA 1
ATOM 577 C C . GLY A 1 76 ? -5.870 0.100 10.633 1.00 95.19 76 GLY A C 1
ATOM 578 O O . GLY A 1 76 ? -7.000 -0.376 10.670 1.00 95.19 76 GLY A O 1
ATOM 579 N N . ALA A 1 77 ? -5.069 -0.178 9.611 1.00 97.62 77 ALA A N 1
ATOM 580 C CA . ALA A 1 77 ? -5.489 -1.041 8.503 1.00 97.62 77 ALA A CA 1
ATOM 581 C C . ALA A 1 77 ? -5.612 -2.516 8.933 1.00 97.62 77 ALA A C 1
ATOM 583 O O . ALA A 1 77 ? -4.949 -2.946 9.864 1.00 97.62 77 ALA A O 1
ATOM 584 N N . ASN A 1 78 ? -6.423 -3.312 8.236 1.00 96.50 78 ASN A N 1
ATOM 585 C CA . ASN A 1 78 ? -6.424 -4.784 8.377 1.00 96.50 78 ASN A CA 1
ATOM 586 C C . ASN A 1 78 ? -5.844 -5.491 7.134 1.00 96.50 78 ASN A C 1
ATOM 588 O O . ASN A 1 78 ? -5.719 -6.715 7.083 1.00 96.50 78 ASN A O 1
ATOM 592 N N . GLU A 1 79 ? -5.452 -4.708 6.131 1.00 97.62 79 GLU A N 1
ATOM 593 C CA . GLU A 1 79 ? -4.760 -5.148 4.929 1.00 97.62 79 GLU A CA 1
ATOM 594 C C . GLU A 1 79 ? -3.684 -4.112 4.577 1.00 97.62 79 GLU A C 1
ATOM 596 O O . GLU A 1 79 ? -3.933 -2.909 4.658 1.00 97.62 79 GLU A O 1
ATOM 601 N N . ILE A 1 80 ? -2.495 -4.547 4.160 1.00 98.25 80 ILE A N 1
ATOM 602 C CA . ILE A 1 80 ? -1.452 -3.631 3.678 1.00 98.25 80 ILE A CA 1
ATOM 603 C C . ILE A 1 80 ? -0.960 -4.020 2.288 1.00 98.25 80 ILE A C 1
ATOM 605 O O . ILE A 1 80 ? -0.809 -5.202 1.976 1.00 98.25 80 ILE A O 1
ATOM 609 N N . SER A 1 81 ? -0.695 -3.020 1.444 1.00 97.69 81 SER A N 1
ATOM 610 C CA . SER A 1 81 ? -0.080 -3.227 0.126 1.00 97.69 81 SER A CA 1
ATOM 611 C C . SER A 1 81 ? 1.430 -3.018 0.149 1.00 97.69 81 SER A C 1
ATOM 613 O O . SER A 1 81 ? 1.922 -2.027 0.690 1.00 97.69 81 SER A O 1
ATOM 615 N N . LEU A 1 82 ? 2.136 -3.934 -0.512 1.00 97.62 82 LEU A N 1
ATOM 616 C CA . LEU A 1 82 ? 3.572 -3.941 -0.769 1.00 97.62 82 LEU A CA 1
ATOM 617 C C . LEU A 1 82 ? 3.795 -3.673 -2.262 1.00 97.62 82 LEU A C 1
ATOM 619 O O . LEU A 1 82 ? 3.169 -4.302 -3.113 1.00 97.62 82 LEU A O 1
ATOM 623 N N . LEU A 1 83 ? 4.670 -2.728 -2.597 1.00 96.50 83 LEU A N 1
ATOM 624 C CA . LEU A 1 83 ? 4.802 -2.215 -3.964 1.00 96.50 83 LEU A CA 1
ATOM 625 C C . LEU A 1 83 ? 6.108 -2.666 -4.608 1.00 96.50 83 LEU A C 1
ATOM 627 O O . LEU A 1 83 ? 7.170 -2.407 -4.062 1.00 96.50 83 LEU A O 1
ATOM 631 N N . VAL A 1 84 ? 6.070 -3.216 -5.814 1.00 97.31 84 VAL A N 1
ATOM 632 C CA . VAL A 1 84 ? 7.255 -3.374 -6.665 1.00 97.31 84 VAL A CA 1
ATOM 633 C C . VAL A 1 84 ? 6.968 -2.779 -8.038 1.00 97.31 84 VAL A C 1
ATOM 635 O O . VAL A 1 84 ? 5.826 -2.750 -8.488 1.00 97.31 84 VAL A O 1
ATOM 638 N N . SER A 1 85 ? 7.988 -2.238 -8.697 1.00 96.88 85 SER A N 1
ATOM 639 C CA . SER A 1 85 ? 7.879 -1.848 -10.107 1.00 96.88 85 SER A CA 1
ATOM 640 C C . SER A 1 85 ? 8.444 -2.962 -10.969 1.00 96.88 85 SER A C 1
ATOM 642 O O . SER A 1 85 ? 9.484 -3.515 -10.624 1.00 96.88 85 SER A O 1
ATOM 644 N N . ALA A 1 86 ? 7.813 -3.242 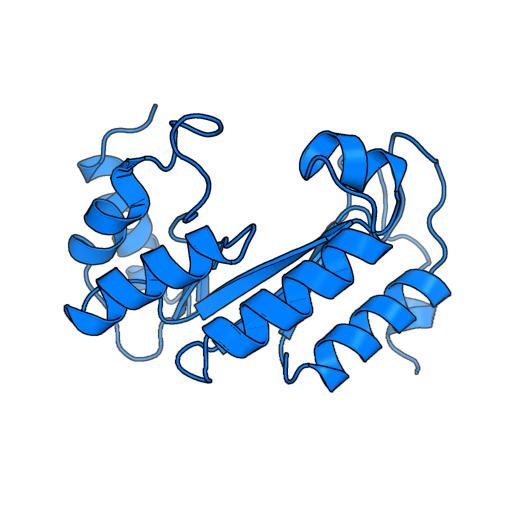-12.104 1.00 96.50 86 ALA A N 1
ATOM 645 C CA . ALA A 1 86 ? 8.300 -4.237 -13.053 1.00 96.50 86 ALA A CA 1
ATOM 646 C C . ALA A 1 86 ? 9.583 -3.797 -13.783 1.00 96.50 86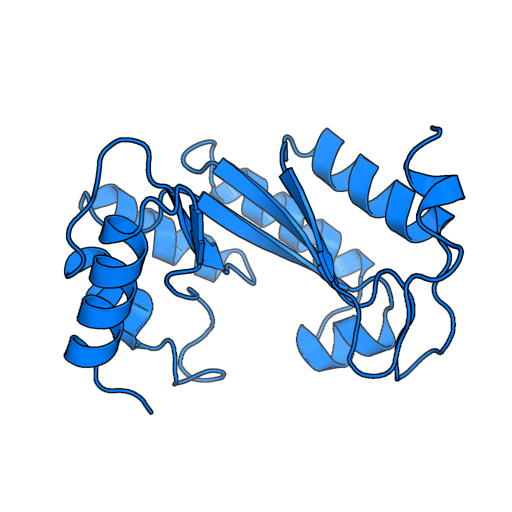 ALA A C 1
ATOM 648 O O . ALA A 1 86 ? 10.178 -4.592 -14.501 1.00 96.50 86 ALA A O 1
ATOM 649 N N . THR A 1 87 ? 10.027 -2.546 -13.612 1.00 95.31 87 THR A N 1
ATOM 650 C CA . THR A 1 87 ? 11.256 -2.020 -14.224 1.00 95.31 87 THR A CA 1
ATOM 651 C C . THR A 1 87 ? 12.060 -1.135 -13.263 1.00 95.31 87 THR A C 1
ATOM 653 O O . THR A 1 87 ? 11.496 -0.523 -12.345 1.00 95.31 87 THR A O 1
ATOM 656 N N . ASP A 1 88 ? 13.383 -1.082 -13.445 1.00 95.75 88 ASP A N 1
ATOM 657 C CA . ASP A 1 88 ? 14.297 -0.356 -12.550 1.00 95.75 88 ASP A CA 1
ATOM 658 C C . ASP A 1 88 ? 14.181 1.161 -12.691 1.00 95.75 88 ASP A C 1
ATOM 660 O O . ASP A 1 88 ? 14.147 1.874 -11.690 1.00 95.75 88 ASP A O 1
ATOM 664 N N . GLY A 1 89 ? 14.029 1.673 -13.909 1.00 95.12 89 GLY A N 1
ATOM 665 C CA . GLY A 1 89 ? 13.829 3.094 -14.176 1.00 95.12 89 GLY A CA 1
ATOM 666 C C . GLY A 1 89 ? 12.558 3.643 -13.526 1.00 95.12 89 GLY A C 1
ATOM 667 O O . GLY A 1 89 ? 12.580 4.746 -12.971 1.00 95.12 89 GLY A O 1
ATOM 668 N N . HIS A 1 90 ? 11.463 2.871 -13.509 1.00 95.31 90 HIS A N 1
ATOM 669 C CA . HIS A 1 90 ? 10.270 3.249 -12.743 1.00 95.31 90 HIS A CA 1
ATOM 670 C C . HIS A 1 90 ? 10.514 3.141 -11.232 1.00 95.31 90 HIS A C 1
ATOM 672 O O . HIS A 1 90 ? 10.150 4.056 -10.490 1.00 95.31 90 HIS A O 1
ATOM 678 N N . SER A 1 91 ? 11.163 2.067 -10.764 1.00 96.25 91 SER A N 1
ATOM 679 C CA . SER A 1 91 ? 11.463 1.876 -9.337 1.00 96.25 91 SER A CA 1
ATOM 680 C C . SER A 1 91 ? 12.326 3.008 -8.768 1.00 96.25 91 SER A C 1
ATOM 682 O O . SER A 1 91 ? 12.009 3.569 -7.719 1.00 96.25 91 SER A O 1
ATOM 684 N N . LEU A 1 92 ? 13.372 3.422 -9.482 1.00 96.00 92 LEU A N 1
ATOM 685 C CA . LEU A 1 92 ? 14.261 4.504 -9.065 1.00 96.00 92 LEU A CA 1
ATOM 686 C C . LEU A 1 92 ? 13.534 5.850 -9.000 1.00 96.00 92 LEU A C 1
ATOM 688 O O . LEU A 1 92 ? 13.743 6.612 -8.061 1.00 96.00 92 LEU A O 1
ATOM 692 N N . LYS A 1 93 ? 12.627 6.140 -9.938 1.00 93.75 93 LYS A N 1
ATOM 693 C CA . LYS A 1 93 ? 11.844 7.386 -9.905 1.00 93.75 93 LYS A CA 1
ATOM 694 C C . LYS A 1 93 ? 10.772 7.384 -8.815 1.00 93.75 93 LYS A C 1
ATOM 696 O O . LYS A 1 93 ? 10.607 8.387 -8.126 1.00 93.75 93 LYS A O 1
ATOM 701 N N . ASN A 1 94 ? 10.052 6.275 -8.657 1.00 92.38 94 ASN A N 1
ATOM 702 C CA . ASN A 1 94 ? 8.897 6.196 -7.763 1.00 92.38 94 ASN A CA 1
ATOM 703 C C . ASN A 1 94 ? 9.286 5.878 -6.310 1.00 92.38 94 ASN A C 1
ATOM 705 O O . ASN A 1 94 ? 8.750 6.459 -5.371 1.00 92.38 94 ASN A O 1
ATOM 709 N N . LEU A 1 95 ? 10.227 4.954 -6.119 1.00 92.94 95 LEU A N 1
ATOM 710 C CA . LEU A 1 95 ? 10.624 4.421 -4.814 1.00 92.94 95 LEU A CA 1
ATOM 711 C C . LEU A 1 95 ? 12.039 4.840 -4.391 1.00 92.94 95 LEU A C 1
ATOM 713 O O . LEU A 1 95 ? 12.409 4.600 -3.237 1.00 92.94 95 LEU A O 1
ATOM 717 N N . LYS A 1 96 ? 12.813 5.489 -5.276 1.00 94.50 96 LYS A N 1
ATOM 718 C CA . LYS A 1 96 ? 14.212 5.902 -5.037 1.00 94.50 96 LYS A CA 1
ATOM 719 C C . LYS A 1 96 ? 15.140 4.735 -4.699 1.00 94.50 96 LYS A C 1
ATOM 721 O O . LYS A 1 96 ? 16.053 4.886 -3.895 1.00 94.50 96 LYS A O 1
ATOM 726 N N . ARG A 1 97 ? 14.878 3.563 -5.283 1.00 95.50 97 ARG A N 1
ATOM 727 C CA . ARG A 1 97 ? 15.688 2.350 -5.108 1.00 95.50 97 ARG A CA 1
ATOM 728 C C . ARG A 1 97 ? 15.546 1.410 -6.299 1.00 95.50 97 ARG A C 1
ATOM 730 O O . ARG A 1 97 ? 14.536 1.464 -7.006 1.00 95.50 97 ARG A O 1
ATOM 737 N N . THR A 1 98 ? 16.540 0.554 -6.498 1.00 97.81 98 THR A N 1
ATOM 738 C CA . THR A 1 98 ? 16.495 -0.505 -7.515 1.00 97.81 98 THR A CA 1
ATOM 739 C C . THR A 1 98 ? 15.408 -1.532 -7.180 1.00 97.81 98 THR A C 1
ATOM 741 O O . THR A 1 98 ? 14.934 -1.606 -6.043 1.00 97.81 98 THR A O 1
ATOM 744 N N . ARG A 1 99 ? 15.009 -2.358 -8.148 1.00 96.88 99 ARG A N 1
ATOM 745 C CA . ARG A 1 99 ? 14.089 -3.481 -7.916 1.00 96.88 99 ARG A CA 1
ATOM 746 C C . ARG A 1 99 ? 14.671 -4.488 -6.934 1.00 96.88 99 ARG A C 1
ATOM 748 O O . ARG A 1 99 ? 13.945 -4.982 -6.076 1.00 96.88 99 ARG A O 1
ATOM 755 N N . ALA A 1 100 ? 15.968 -4.775 -7.042 1.00 97.69 100 ALA A N 1
ATOM 756 C CA . ALA A 1 100 ? 16.654 -5.699 -6.144 1.00 97.69 100 ALA A CA 1
ATOM 757 C C . ALA A 1 100 ? 16.586 -5.212 -4.689 1.00 97.69 100 ALA A C 1
ATOM 759 O O . ALA A 1 100 ? 16.213 -5.974 -3.798 1.00 97.69 100 ALA A O 1
ATOM 760 N N . ASP A 1 101 ? 16.862 -3.928 -4.457 1.00 97.94 101 ASP A N 1
ATOM 761 C CA . ASP A 1 101 ? 16.755 -3.338 -3.122 1.00 97.94 101 ASP A CA 1
ATOM 762 C C . ASP A 1 101 ? 15.304 -3.241 -2.657 1.00 97.94 101 ASP A C 1
ATOM 764 O O . ASP A 1 101 ? 15.026 -3.404 -1.469 1.00 97.94 101 ASP A O 1
ATOM 768 N N . GLN A 1 102 ? 14.355 -3.038 -3.579 1.00 98.12 102 GLN A N 1
ATOM 769 C CA . GLN A 1 102 ? 12.947 -3.058 -3.210 1.00 98.12 102 GLN A CA 1
ATOM 770 C C . GLN A 1 102 ? 12.487 -4.439 -2.750 1.00 98.12 102 GLN A C 1
ATOM 772 O O . GLN A 1 102 ? 11.737 -4.521 -1.784 1.00 98.12 102 GLN A O 1
ATOM 777 N N . TRP A 1 103 ? 12.948 -5.514 -3.388 1.00 98.19 103 TRP A N 1
ATOM 778 C CA . TRP A 1 103 ? 12.633 -6.873 -2.954 1.00 98.19 103 TRP A CA 1
ATOM 779 C C . TRP A 1 103 ? 13.219 -7.205 -1.577 1.00 98.19 103 TRP A C 1
ATOM 781 O O . TRP A 1 103 ? 12.525 -7.822 -0.772 1.00 98.19 103 TRP A O 1
ATOM 791 N N . LYS A 1 104 ? 14.432 -6.729 -1.260 1.00 98.25 104 LYS A N 1
ATOM 792 C CA . LYS A 1 104 ? 14.989 -6.828 0.103 1.00 98.25 104 LYS A CA 1
ATOM 793 C C . LYS A 1 104 ? 14.115 -6.081 1.114 1.00 98.25 104 LYS A C 1
ATOM 795 O O . LYS A 1 104 ? 13.676 -6.663 2.095 1.00 98.25 104 LYS A O 1
ATOM 800 N N . ASN A 1 105 ? 13.760 -4.831 0.812 1.00 98.00 105 ASN A N 1
ATOM 801 C CA . ASN A 1 105 ? 12.882 -4.040 1.674 1.00 98.00 105 ASN A CA 1
ATOM 802 C C . ASN A 1 105 ? 11.480 -4.668 1.822 1.00 98.00 105 ASN A C 1
ATOM 804 O O . ASN A 1 105 ? 10.879 -4.559 2.883 1.00 98.00 105 ASN A O 1
ATOM 808 N N . ILE A 1 106 ? 10.941 -5.323 0.788 1.00 98.38 106 ILE A N 1
ATOM 809 C CA . ILE A 1 106 ? 9.681 -6.077 0.893 1.00 98.38 106 ILE A CA 1
ATOM 810 C C . ILE A 1 106 ? 9.833 -7.234 1.883 1.00 98.38 106 ILE A C 1
ATOM 812 O O . ILE A 1 106 ? 8.948 -7.409 2.713 1.00 98.38 106 ILE A O 1
ATOM 816 N N . ALA A 1 107 ? 10.937 -7.985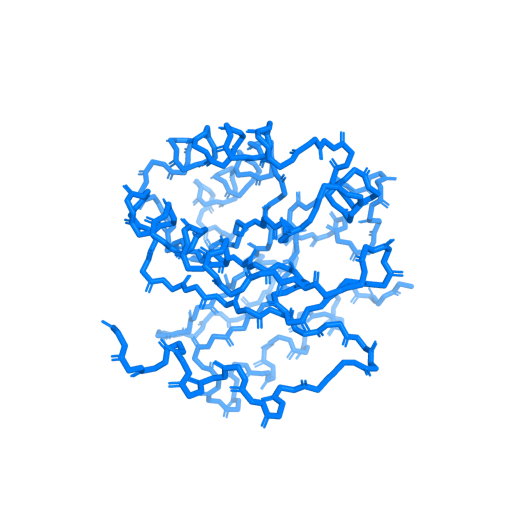 1.841 1.00 98.31 107 ALA A N 1
ATOM 817 C CA . ALA A 1 107 ? 11.190 -9.049 2.812 1.00 98.31 107 ALA A CA 1
ATOM 818 C C . ALA A 1 107 ? 11.230 -8.504 4.252 1.00 98.31 107 ALA A C 1
ATOM 820 O O . ALA A 1 107 ? 10.555 -9.046 5.127 1.00 98.31 107 ALA A O 1
ATOM 821 N N . ASP A 1 108 ? 11.910 -7.376 4.474 1.00 98.44 108 ASP A N 1
ATOM 822 C CA . ASP A 1 108 ? 11.950 -6.714 5.785 1.00 98.44 108 ASP A CA 1
ATOM 823 C C . ASP A 1 108 ? 10.558 -6.234 6.233 1.00 98.44 108 ASP A C 1
ATOM 825 O O . ASP A 1 108 ? 10.192 -6.348 7.400 1.00 98.44 108 ASP A O 1
ATOM 829 N N . MET A 1 109 ? 9.744 -5.721 5.305 1.00 98.44 109 MET A N 1
ATOM 830 C CA . MET A 1 109 ? 8.366 -5.302 5.581 1.00 98.44 109 MET A CA 1
ATOM 831 C C . MET A 1 109 ? 7.459 -6.477 5.956 1.00 98.44 109 MET A C 1
ATOM 833 O O . MET A 1 109 ? 6.633 -6.339 6.856 1.00 98.44 109 MET A O 1
ATOM 837 N N . VAL A 1 110 ? 7.594 -7.611 5.263 1.00 98.19 110 VAL A N 1
ATOM 838 C CA . VAL A 1 110 ? 6.851 -8.847 5.557 1.00 98.19 110 VAL A CA 1
ATOM 839 C C . VAL A 1 110 ? 7.229 -9.360 6.945 1.00 98.19 110 VAL A C 1
ATOM 841 O O . VAL A 1 110 ? 6.343 -9.674 7.737 1.00 98.19 110 VAL A O 1
ATOM 844 N N . ALA A 1 111 ? 8.527 -9.376 7.262 1.00 98.00 111 ALA A N 1
ATOM 845 C CA . ALA A 1 111 ? 9.018 -9.753 8.582 1.00 98.00 111 ALA A CA 1
ATOM 846 C C . ALA A 1 111 ? 8.480 -8.812 9.672 1.00 98.00 111 ALA A C 1
ATOM 848 O O . ALA A 1 111 ? 7.922 -9.279 10.660 1.00 98.00 111 ALA A O 1
ATOM 849 N N . ALA A 1 112 ? 8.559 -7.493 9.465 1.00 97.94 112 ALA A N 1
ATOM 850 C CA . ALA A 1 112 ? 8.043 -6.506 10.412 1.00 97.94 112 ALA A CA 1
ATOM 851 C C . ALA A 1 112 ? 6.534 -6.665 10.652 1.00 97.94 112 ALA A C 1
ATOM 853 O O . ALA A 1 112 ? 6.088 -6.629 11.795 1.00 97.94 112 ALA A O 1
ATOM 854 N N . ALA A 1 113 ? 5.751 -6.913 9.596 1.00 97.06 113 ALA A N 1
ATOM 855 C CA . ALA A 1 113 ? 4.307 -7.118 9.695 1.00 97.06 113 ALA A CA 1
ATOM 856 C C . ALA A 1 113 ? 3.923 -8.304 10.597 1.00 97.06 113 ALA A C 1
ATOM 858 O O . ALA A 1 113 ? 2.807 -8.315 11.109 1.00 97.06 113 ALA A O 1
ATOM 859 N N . SER A 1 114 ? 4.817 -9.283 10.798 1.00 93.38 114 SER A N 1
ATOM 860 C CA . SER A 1 114 ? 4.668 -10.380 11.771 1.00 93.38 114 SER A CA 1
ATOM 861 C C . SER A 1 114 ? 3.310 -11.101 11.707 1.00 93.38 114 SER A C 1
ATOM 863 O O . SER A 1 114 ? 2.750 -11.486 12.729 1.00 93.38 114 SER A O 1
ATOM 865 N N . GLY A 1 115 ? 2.738 -11.237 10.506 1.00 94.00 115 GLY A N 1
ATOM 866 C CA . GLY A 1 115 ? 1.430 -11.870 10.294 1.00 94.00 115 GLY A CA 1
ATOM 867 C C . GLY A 1 115 ? 0.211 -11.074 10.787 1.00 94.00 115 GLY A C 1
ATOM 868 O O . GLY A 1 115 ? -0.901 -11.584 10.705 1.00 94.00 115 GLY A O 1
ATOM 869 N N . GLN A 1 116 ? 0.379 -9.832 11.255 1.00 94.94 116 GLN A N 1
ATOM 870 C CA . GLN A 1 116 ? -0.724 -9.009 11.777 1.00 94.94 116 GLN A CA 1
ATOM 871 C C . GLN A 1 116 ? -1.671 -8.483 10.689 1.00 94.94 116 GLN A C 1
ATOM 873 O O . GLN A 1 116 ? -2.801 -8.096 10.979 1.00 94.94 116 GLN A O 1
ATOM 878 N N . TYR A 1 117 ? -1.230 -8.474 9.429 1.00 97.06 117 TYR A N 1
ATOM 879 C CA . TYR A 1 117 ? -1.996 -7.941 8.304 1.00 97.06 117 TYR A CA 1
ATOM 880 C C . TYR A 1 117 ? -2.180 -8.975 7.210 1.00 97.06 117 TYR A C 1
ATOM 882 O O . TYR A 1 117 ? -1.267 -9.746 6.905 1.00 97.06 117 TYR A O 1
ATOM 890 N N . ARG A 1 118 ? -3.306 -8.883 6.494 1.00 97.25 118 ARG A N 1
ATOM 891 C CA . ARG A 1 118 ? -3.368 -9.467 5.156 1.00 97.25 118 ARG A CA 1
ATOM 892 C C . ARG A 1 118 ? -2.453 -8.676 4.224 1.00 97.25 118 ARG A C 1
ATOM 894 O O . ARG A 1 118 ? -2.578 -7.458 4.105 1.00 97.25 118 ARG A O 1
ATOM 901 N N . LEU A 1 119 ? -1.542 -9.370 3.554 1.00 97.94 119 LEU A N 1
ATOM 902 C CA . LEU A 1 119 ? -0.587 -8.751 2.642 1.00 97.94 119 LEU A CA 1
ATOM 903 C C . LEU A 1 119 ? -1.111 -8.766 1.205 1.00 97.94 119 LEU A C 1
ATOM 905 O O . LEU A 1 119 ? -1.671 -9.762 0.743 1.00 97.94 119 LEU A O 1
ATOM 909 N N . VAL A 1 120 ? -0.889 -7.664 0.488 1.00 98.12 120 VAL A N 1
ATOM 910 C CA . VAL A 1 120 ? -1.232 -7.520 -0.931 1.00 98.12 120 VAL A CA 1
ATOM 911 C C . VAL A 1 120 ? -0.008 -7.071 -1.713 1.00 98.12 120 VAL A C 1
ATOM 913 O O . VAL A 1 120 ? 0.490 -5.965 -1.525 1.00 98.12 120 VAL A O 1
ATOM 916 N N . GLY A 1 121 ? 0.459 -7.898 -2.636 1.00 97.94 121 GLY A N 1
ATOM 917 C CA . GLY A 1 121 ? 1.516 -7.543 -3.572 1.00 97.94 121 GLY A CA 1
ATOM 918 C C . GLY A 1 121 ? 0.954 -6.652 -4.670 1.00 97.94 121 GLY A C 1
ATOM 919 O O . GLY A 1 121 ? -0.168 -6.847 -5.132 1.00 97.94 121 GLY A O 1
ATOM 920 N N . THR A 1 122 ? 1.694 -5.638 -5.092 1.00 97.31 122 THR A N 1
ATOM 921 C CA . THR A 1 122 ? 1.299 -4.775 -6.208 1.00 97.31 122 THR A CA 1
ATOM 922 C C . THR A 1 122 ? 2.475 -4.583 -7.148 1.00 97.31 122 THR A C 1
ATOM 924 O O . THR A 1 122 ? 3.490 -4.003 -6.763 1.00 97.31 122 THR A O 1
ATOM 927 N N . ILE A 1 123 ? 2.322 -5.045 -8.388 1.00 97.31 123 ILE A N 1
ATOM 928 C CA . ILE A 1 123 ? 3.320 -4.914 -9.451 1.00 97.31 123 ILE A CA 1
ATOM 929 C C . ILE A 1 123 ? 2.918 -3.742 -10.346 1.00 97.31 123 ILE A C 1
ATOM 931 O O . ILE A 1 123 ? 1.956 -3.810 -11.112 1.00 97.31 123 ILE A O 1
ATOM 935 N N . SER A 1 124 ? 3.654 -2.641 -10.236 1.00 95.38 124 SER A N 1
ATOM 936 C CA . SER A 1 124 ? 3.491 -1.463 -11.088 1.00 95.38 124 SER A CA 1
ATOM 937 C C . SER A 1 124 ? 4.134 -1.688 -12.450 1.00 95.38 124 SER A C 1
ATOM 939 O O . SER A 1 124 ? 5.190 -2.307 -12.527 1.00 95.38 124 SER A O 1
ATOM 941 N N . MET A 1 125 ? 3.559 -1.109 -13.506 1.00 94.50 125 MET A N 1
ATOM 942 C CA . MET A 1 125 ? 4.099 -1.184 -14.874 1.00 94.50 125 MET A CA 1
ATOM 943 C C . MET A 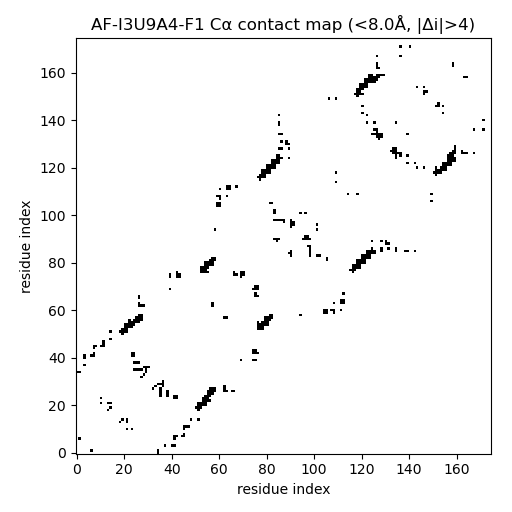1 125 ? 4.123 -2.615 -15.445 1.00 94.50 125 MET A C 1
ATOM 945 O O . MET A 1 125 ? 4.953 -2.932 -16.288 1.00 94.50 125 MET A O 1
ATOM 949 N N . ALA A 1 126 ? 3.218 -3.493 -15.003 1.00 93.50 126 ALA A N 1
ATOM 950 C CA . ALA A 1 126 ? 3.257 -4.920 -15.343 1.00 93.50 126 ALA A CA 1
ATOM 951 C C . ALA A 1 126 ? 3.099 -5.216 -16.850 1.00 93.50 126 ALA A C 1
ATOM 953 O O . ALA A 1 126 ? 3.513 -6.263 -17.326 1.00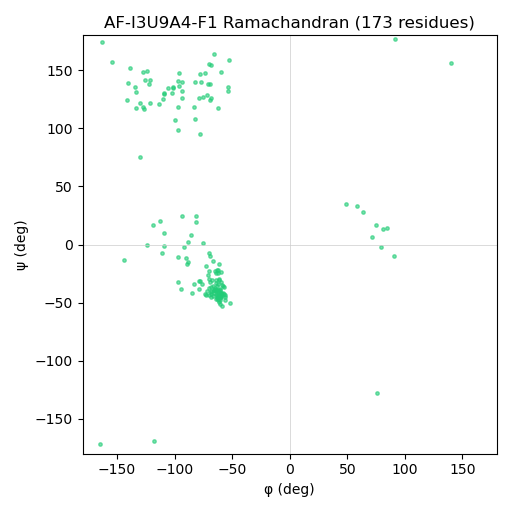 93.50 126 ALA A O 1
ATOM 954 N N . PHE A 1 127 ? 2.521 -4.287 -17.613 1.00 89.94 127 PHE A N 1
ATOM 955 C CA . PHE A 1 127 ? 2.189 -4.482 -19.032 1.00 89.94 127 PHE A CA 1
ATOM 956 C C . PHE A 1 127 ? 2.915 -3.502 -19.960 1.00 89.94 127 PHE A C 1
ATOM 958 O O . PHE A 1 127 ? 2.498 -3.265 -21.092 1.00 89.94 127 PHE A O 1
ATOM 965 N N . GLY A 1 128 ? 3.966 -2.867 -19.448 1.00 90.62 128 GLY A N 1
ATOM 966 C CA . GLY A 1 128 ? 4.699 -1.816 -20.138 1.00 90.62 128 GLY A CA 1
ATOM 967 C C . GLY A 1 128 ? 5.083 -0.694 -19.195 1.00 90.62 128 GLY A C 1
ATOM 968 O O . GLY A 1 128 ? 4.450 -0.492 -18.162 1.00 90.62 128 GLY A O 1
ATOM 969 N N . CYS A 1 129 ? 6.122 0.043 -19.555 1.00 91.31 129 CYS A N 1
ATOM 970 C CA . CYS A 1 129 ? 6.695 1.116 -18.767 1.00 91.31 129 CYS A CA 1
ATOM 971 C C . CYS A 1 129 ? 6.941 2.339 -19.661 1.00 91.31 129 CYS A C 1
ATOM 973 O O . CYS A 1 129 ? 7.567 2.215 -20.711 1.00 91.31 129 CYS A O 1
ATOM 975 N N . PRO A 1 130 ? 6.523 3.551 -19.259 1.00 89.38 130 PRO A N 1
ATOM 976 C CA . PRO A 1 130 ? 6.787 4.762 -20.038 1.00 89.38 130 PRO A CA 1
ATOM 977 C C . PRO A 1 130 ? 8.278 5.131 -20.107 1.00 89.38 130 PRO A C 1
ATOM 979 O O . PRO A 1 130 ? 8.652 5.975 -20.913 1.00 89.38 130 PRO A O 1
ATOM 982 N N . PHE A 1 131 ? 9.119 4.540 -19.253 1.00 89.31 131 PHE A N 1
ATOM 983 C CA . PHE A 1 131 ? 10.557 4.814 -19.215 1.00 89.31 131 PHE A CA 1
ATOM 984 C C . PHE A 1 131 ? 11.387 3.794 -19.992 1.00 89.31 131 PHE A C 1
ATOM 986 O O . PHE A 1 131 ? 12.419 4.156 -20.541 1.00 89.31 131 PHE A O 1
ATOM 993 N N . GLU A 1 132 ? 10.944 2.537 -20.028 1.00 90.94 132 GLU A N 1
ATOM 994 C CA . GLU A 1 132 ? 11.722 1.411 -20.570 1.00 90.94 132 GLU A CA 1
ATOM 995 C C . GL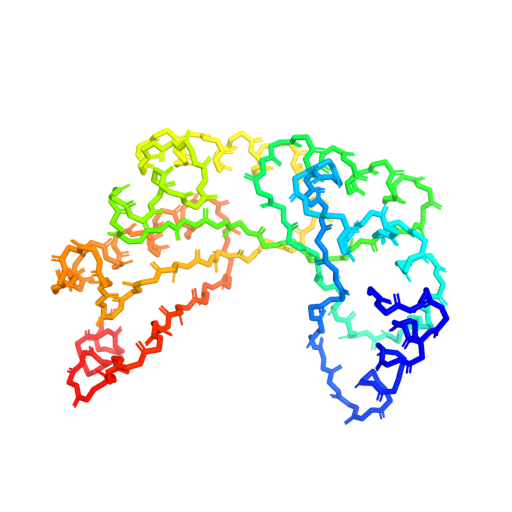U A 1 132 ? 10.988 0.658 -21.688 1.00 90.94 132 GLU A C 1
ATOM 997 O O . GLU A 1 132 ? 11.525 -0.276 -22.272 1.00 90.94 132 GLU A O 1
ATOM 1002 N N . GLY A 1 133 ? 9.769 1.075 -22.030 1.00 89.88 133 GLY A N 1
ATOM 1003 C CA . GLY A 1 133 ? 8.978 0.453 -23.079 1.00 89.88 133 GLY A CA 1
ATOM 1004 C C . GLY A 1 133 ? 8.379 -0.876 -22.631 1.00 89.88 133 GLY A C 1
ATOM 1005 O O . GLY A 1 133 ? 7.657 -0.942 -21.637 1.00 89.88 133 GLY A O 1
ATOM 1006 N N . GLN A 1 134 ? 8.600 -1.927 -23.415 1.00 89.44 134 GLN A N 1
ATOM 1007 C CA . GLN A 1 134 ? 7.968 -3.221 -23.186 1.00 89.44 134 GLN A CA 1
ATOM 1008 C C . GLN A 1 134 ? 8.512 -3.897 -21.920 1.00 89.44 134 GLN A C 1
ATOM 1010 O O . GLN A 1 134 ? 9.713 -3.915 -21.673 1.00 89.44 134 GLN A O 1
ATOM 1015 N N . VAL A 1 135 ? 7.610 -4.490 -21.137 1.00 91.12 135 VAL A N 1
ATOM 1016 C CA . VAL A 1 135 ? 7.943 -5.261 -19.934 1.00 91.12 135 VAL A CA 1
ATOM 1017 C C . VAL A 1 135 ? 7.762 -6.746 -20.222 1.00 91.12 135 VAL A C 1
ATOM 1019 O O . VAL A 1 135 ? 6.773 -7.147 -20.837 1.00 91.12 135 VAL A O 1
ATOM 1022 N N . SER A 1 136 ? 8.737 -7.551 -19.795 1.00 90.62 136 SER A N 1
ATOM 1023 C CA . SER A 1 136 ? 8.710 -9.003 -19.966 1.00 90.62 136 SER A CA 1
ATOM 1024 C C . SER A 1 136 ? 7.676 -9.654 -19.047 1.00 90.62 136 SER A C 1
ATOM 1026 O O . SER A 1 136 ? 7.700 -9.459 -17.832 1.00 90.62 136 SER A O 1
ATOM 1028 N N . GLU A 1 137 ? 6.811 -10.485 -19.624 1.00 90.56 137 GLU A N 1
ATOM 1029 C CA . GLU A 1 137 ? 5.788 -11.236 -18.887 1.00 90.56 137 GLU A CA 1
ATOM 1030 C C . GLU A 1 137 ? 6.415 -12.209 -17.887 1.00 90.56 137 GLU A C 1
ATOM 1032 O O . GLU A 1 137 ? 5.963 -12.305 -16.747 1.00 90.56 137 GLU A O 1
ATOM 1037 N N . SER A 1 138 ? 7.520 -12.858 -18.268 1.00 92.81 138 SER A N 1
ATOM 1038 C CA . SER A 1 138 ? 8.223 -13.792 -17.388 1.00 92.81 138 SER A CA 1
ATOM 1039 C C . SER A 1 138 ? 8.799 -13.102 -16.151 1.00 92.81 138 SER A C 1
ATOM 1041 O O . SER A 1 138 ? 8.853 -13.705 -15.086 1.00 92.81 138 SER A O 1
ATOM 1043 N N . GLU A 1 139 ? 9.232 -11.842 -16.263 1.00 91.31 139 GLU A N 1
ATOM 1044 C CA . GLU A 1 139 ? 9.720 -11.081 -15.103 1.00 91.31 139 GLU A CA 1
ATOM 1045 C C . GLU A 1 139 ? 8.585 -10.728 -14.140 1.00 91.31 139 GLU A C 1
ATOM 1047 O O . GLU A 1 139 ? 8.769 -10.770 -12.926 1.00 91.31 139 GLU A O 1
ATOM 1052 N N . VAL A 1 140 ? 7.400 -10.413 -14.668 1.00 95.06 140 VAL A N 1
ATOM 1053 C CA . VAL A 1 140 ? 6.209 -10.148 -13.851 1.00 95.06 140 VAL A CA 1
ATOM 1054 C C . VAL A 1 140 ? 5.736 -11.424 -13.156 1.00 95.06 140 VAL A C 1
ATOM 1056 O O . VAL A 1 140 ? 5.420 -11.376 -11.971 1.00 95.06 140 VAL A O 1
ATOM 1059 N N . LEU A 1 141 ? 5.756 -12.574 -13.840 1.00 95.25 141 LEU A N 1
ATOM 1060 C CA . LEU A 1 141 ? 5.464 -13.875 -13.224 1.00 95.25 141 LEU A CA 1
ATOM 1061 C C . LEU A 1 141 ? 6.438 -14.208 -12.088 1.00 95.25 141 LEU A C 1
ATOM 1063 O O . LEU A 1 141 ? 6.006 -14.626 -11.018 1.00 95.25 141 LEU A O 1
ATOM 1067 N N . ARG A 1 142 ? 7.740 -13.949 -12.262 1.00 96.12 142 ARG A N 1
ATOM 1068 C CA . ARG A 1 142 ? 8.721 -14.123 -11.175 1.00 96.12 142 ARG A CA 1
ATOM 1069 C C . ARG A 1 142 ? 8.453 -13.195 -9.993 1.00 96.12 142 ARG A C 1
ATOM 1071 O O . ARG A 1 142 ? 8.676 -13.580 -8.850 1.00 96.12 142 ARG A O 1
ATOM 1078 N N . ASP A 1 143 ? 7.986 -11.974 -10.239 1.00 97.38 143 ASP A N 1
ATOM 1079 C CA . ASP A 1 143 ? 7.581 -11.067 -9.163 1.00 97.38 143 ASP A CA 1
ATOM 1080 C C . ASP A 1 143 ? 6.339 -11.592 -8.411 1.00 97.38 143 ASP A C 1
ATOM 1082 O O . ASP A 1 143 ? 6.261 -11.462 -7.189 1.00 97.38 143 ASP A O 1
ATOM 1086 N N . VAL A 1 144 ? 5.392 -12.232 -9.105 1.00 97.50 144 VAL A N 1
ATOM 1087 C CA . VAL A 1 144 ? 4.241 -12.912 -8.478 1.00 97.50 144 VAL A CA 1
ATOM 1088 C C . VAL A 1 144 ? 4.703 -14.081 -7.616 1.00 97.50 144 VAL A C 1
ATOM 1090 O O . VAL A 1 144 ? 4.284 -14.188 -6.466 1.00 97.50 144 VAL A O 1
ATOM 1093 N N . GLU A 1 145 ? 5.598 -14.920 -8.136 1.00 97.25 145 GLU A N 1
ATOM 1094 C CA . GLU A 1 145 ? 6.163 -16.058 -7.406 1.00 97.25 145 GLU A CA 1
ATOM 1095 C C . GLU A 1 145 ? 6.900 -15.601 -6.140 1.00 97.25 145 GLU A C 1
ATOM 1097 O O . GLU A 1 145 ? 6.694 -16.155 -5.063 1.00 97.25 145 GLU A O 1
ATOM 1102 N N . LYS A 1 146 ? 7.692 -14.525 -6.223 1.00 97.81 146 LYS A N 1
ATOM 1103 C CA . LYS A 1 146 ? 8.349 -13.929 -5.049 1.00 97.81 146 LYS A CA 1
ATOM 1104 C C . LYS A 1 146 ? 7.351 -13.455 -3.996 1.00 97.81 146 LYS A C 1
ATOM 1106 O O . LYS A 1 146 ? 7.586 -13.669 -2.810 1.00 97.81 146 LYS A O 1
ATOM 1111 N N . PHE A 1 147 ? 6.246 -12.829 -4.405 1.00 98.06 147 PHE A N 1
ATOM 1112 C CA . PHE A 1 147 ? 5.175 -12.468 -3.475 1.00 98.06 147 PHE A CA 1
ATOM 1113 C C . PHE A 1 147 ? 4.541 -13.710 -2.840 1.00 98.06 147 PHE A C 1
ATOM 1115 O O . PHE A 1 147 ? 4.400 -13.753 -1.618 1.00 98.06 147 PHE A O 1
ATOM 1122 N N . SER A 1 148 ? 4.225 -14.729 -3.640 1.00 97.06 148 SER A N 1
ATOM 1123 C CA . SER A 1 148 ? 3.676 -15.999 -3.155 1.00 97.06 148 SER A CA 1
ATOM 1124 C C . SER A 1 148 ? 4.596 -16.651 -2.115 1.00 97.06 148 SER A C 1
ATOM 1126 O O . SER A 1 148 ? 4.152 -16.985 -1.018 1.00 97.06 148 SER A O 1
ATOM 1128 N N . ASN A 1 149 ? 5.899 -16.731 -2.4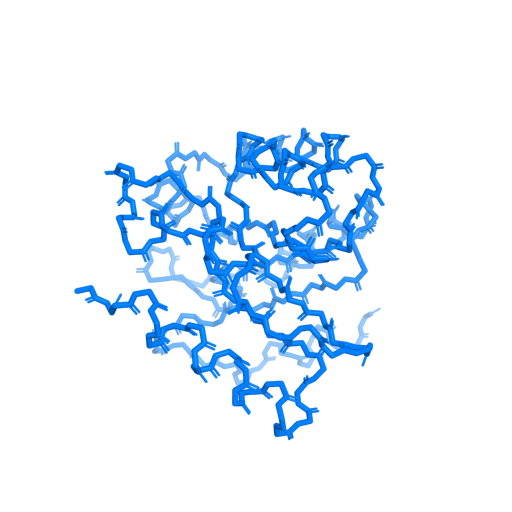00 1.00 97.00 149 ASN A N 1
ATOM 1129 C CA . ASN A 1 149 ? 6.913 -17.271 -1.487 1.00 97.00 149 ASN A CA 1
ATOM 1130 C C . ASN A 1 149 ? 7.064 -16.444 -0.198 1.00 97.00 149 ASN A C 1
ATOM 1132 O O . ASN A 1 149 ? 7.464 -16.978 0.832 1.00 97.00 149 ASN A O 1
ATOM 1136 N N . ALA A 1 150 ? 6.714 -15.157 -0.233 1.00 95.06 150 ALA A N 1
ATOM 1137 C CA . ALA A 1 150 ? 6.668 -14.282 0.936 1.00 95.06 150 ALA A CA 1
ATOM 1138 C C . ALA A 1 150 ? 5.332 -14.356 1.711 1.00 95.06 150 ALA A C 1
ATOM 1140 O O . ALA A 1 150 ? 5.100 -13.548 2.609 1.00 95.06 150 ALA A O 1
ATOM 1141 N N . GLY A 1 151 ? 4.435 -15.288 1.367 1.00 94.69 151 GLY A N 1
ATOM 1142 C CA . GLY A 1 151 ? 3.144 -15.478 2.037 1.00 94.69 151 GLY A CA 1
ATOM 1143 C C . GLY A 1 151 ? 2.043 -14.513 1.582 1.00 94.69 151 GLY A C 1
ATOM 1144 O O . GLY A 1 151 ? 0.999 -14.408 2.227 1.00 94.69 151 GLY A O 1
ATOM 1145 N N . VAL A 1 152 ? 2.247 -13.795 0.476 1.00 96.56 152 VAL A N 1
ATOM 1146 C CA . VAL A 1 152 ? 1.250 -12.880 -0.086 1.00 96.56 152 VAL A CA 1
ATOM 1147 C C . VAL A 1 152 ? 0.254 -13.657 -0.943 1.00 96.56 152 VAL A C 1
ATOM 1149 O O . VAL A 1 152 ? 0.608 -14.218 -1.974 1.00 96.56 152 VAL A O 1
ATOM 1152 N N . GLN A 1 153 ? -1.021 -13.631 -0.554 1.00 91.06 153 GLN A N 1
ATOM 1153 C CA . GLN A 1 153 ? -2.091 -14.373 -1.240 1.00 91.06 153 GLN A CA 1
ATOM 1154 C C . GLN A 1 153 ? -2.766 -13.587 -2.372 1.00 91.06 153 GLN A C 1
ATOM 1156 O O . GLN A 1 153 ? -3.488 -14.152 -3.188 1.00 91.06 153 GLN A O 1
ATOM 1161 N N . LEU A 1 154 ? -2.588 -12.265 -2.399 1.00 95.44 154 LEU A N 1
ATOM 1162 C CA . LEU A 1 154 ? -3.273 -11.372 -3.328 1.00 95.44 154 LEU A CA 1
ATOM 1163 C C . LEU A 1 154 ? -2.240 -10.508 -4.039 1.00 95.44 154 LEU A C 1
ATOM 1165 O O . LEU A 1 154 ? -1.558 -9.715 -3.394 1.00 95.44 154 LEU A O 1
ATOM 1169 N N . VAL A 1 155 ? -2.153 -10.624 -5.364 1.00 96.88 155 VAL A N 1
ATOM 1170 C CA . VAL A 1 155 ? -1.241 -9.815 -6.179 1.00 96.88 155 VAL A CA 1
ATOM 1171 C C . VAL A 1 155 ? -2.038 -9.025 -7.213 1.00 96.88 155 VAL A C 1
ATOM 1173 O O . VAL A 1 155 ? -2.770 -9.592 -8.017 1.00 96.88 155 VAL A O 1
ATOM 1176 N N . ALA A 1 156 ? -1.908 -7.700 -7.181 1.00 94.62 156 ALA A N 1
ATOM 1177 C CA . ALA A 1 156 ? -2.516 -6.784 -8.138 1.00 94.62 156 ALA A CA 1
ATOM 1178 C C . ALA A 1 156 ? -1.483 -6.327 -9.174 1.00 94.62 156 ALA A C 1
ATOM 1180 O O . ALA A 1 156 ? -0.361 -5.957 -8.823 1.00 94.62 156 ALA A O 1
ATOM 1181 N N . TRP A 1 157 ? -1.857 -6.307 -10.452 1.00 93.38 157 TRP A N 1
ATOM 1182 C CA . TRP A 1 157 ? -0.995 -5.829 -11.537 1.00 93.38 157 TRP A CA 1
ATOM 1183 C C . TRP A 1 157 ? -1.539 -4.519 -12.088 1.00 93.38 157 TRP A C 1
ATOM 1185 O O . TRP A 1 157 ? -2.698 -4.438 -12.495 1.00 93.38 157 TRP A O 1
ATOM 1195 N N . ALA A 1 158 ? -0.707 -3.482 -12.108 1.00 90.19 158 ALA A N 1
ATOM 1196 C CA . ALA A 1 158 ? -1.112 -2.161 -12.565 1.00 90.19 158 ALA A CA 1
ATOM 1197 C C . ALA A 1 158 ? -0.613 -1.886 -13.988 1.00 90.19 158 ALA A C 1
ATOM 1199 O O . ALA A 1 158 ? 0.576 -2.019 -14.296 1.00 90.19 158 ALA A O 1
ATOM 1200 N N . ILE A 1 159 ? -1.539 -1.437 -14.837 1.00 85.56 159 ILE A N 1
ATOM 1201 C CA . ILE A 1 159 ? -1.271 -0.990 -16.206 1.00 85.56 159 ILE A CA 1
ATOM 1202 C C . ILE A 1 159 ? -1.067 0.534 -16.188 1.00 85.56 159 ILE A C 1
ATOM 1204 O O . ILE A 1 159 ? -1.944 1.254 -15.702 1.00 85.56 159 ILE A O 1
ATOM 1208 N N . PRO A 1 160 ? 0.049 1.065 -16.717 1.00 80.81 160 PRO A N 1
ATOM 1209 C CA . PRO A 1 160 ? 0.218 2.504 -16.853 1.00 80.81 160 PRO A CA 1
ATOM 1210 C C . PRO A 1 160 ? -0.731 3.096 -17.888 1.00 80.81 160 PRO A C 1
ATOM 1212 O O . PRO A 1 160 ? -1.128 2.458 -18.864 1.00 80.81 160 PRO A O 1
ATOM 1215 N N . ARG A 1 161 ? -1.039 4.383 -17.716 1.00 72.88 161 ARG A N 1
ATOM 1216 C CA . ARG A 1 161 ? -1.849 5.147 -18.668 1.00 72.88 161 ARG A CA 1
ATOM 1217 C C . ARG A 1 161 ? -1.257 5.042 -20.083 1.00 72.88 161 ARG A C 1
ATOM 1219 O O . ARG A 1 161 ? -0.061 5.235 -20.268 1.00 72.88 161 ARG A O 1
ATOM 1226 N N . GLY A 1 162 ? -2.108 4.757 -21.070 1.00 69.56 162 GLY A N 1
ATOM 1227 C CA . GLY A 1 162 ? -1.719 4.635 -22.483 1.00 69.56 162 GLY A CA 1
ATOM 1228 C C . GLY A 1 162 ? -1.313 3.226 -22.925 1.00 69.56 162 GLY A C 1
ATOM 1229 O O . GLY A 1 162 ? -1.231 2.979 -24.125 1.00 69.56 162 GLY A O 1
ATOM 1230 N N . TRP A 1 163 ? -1.143 2.285 -21.994 1.00 69.69 163 TRP A N 1
ATOM 1231 C CA . TRP A 1 163 ? -0.827 0.891 -22.304 1.00 69.69 163 TRP A CA 1
ATOM 1232 C C . TRP A 1 163 ? -2.090 0.026 -22.314 1.00 69.69 163 TRP A C 1
ATOM 1234 O O . TRP A 1 163 ? -3.058 0.294 -21.601 1.00 69.69 163 TRP A O 1
ATOM 1244 N N . ARG A 1 164 ? -2.114 -1.000 -23.172 1.00 66.00 164 ARG A N 1
ATOM 1245 C CA . ARG A 1 164 ? -3.265 -1.899 -23.340 1.00 66.00 164 ARG A CA 1
ATOM 1246 C C . ARG A 1 164 ? -2.869 -3.341 -23.064 1.00 66.00 164 ARG A C 1
ATOM 1248 O O . ARG A 1 164 ? -1.851 -3.816 -23.544 1.00 66.00 164 ARG A O 1
ATOM 1255 N N . CYS A 1 165 ? -3.770 -4.067 -22.418 1.00 59.75 165 CYS A N 1
ATOM 1256 C CA . CYS A 1 165 ? -3.613 -5.470 -22.037 1.00 59.75 165 CYS A CA 1
ATOM 1257 C C . CYS A 1 165 ? -3.911 -6.476 -23.181 1.00 59.75 165 CYS A C 1
ATOM 1259 O O . CYS A 1 165 ? -4.338 -7.597 -22.937 1.00 59.75 165 CYS A O 1
ATOM 1261 N N . ARG A 1 166 ? -3.786 -6.081 -24.459 1.00 51.78 166 ARG A N 1
ATOM 1262 C CA . ARG A 1 166 ? -4.478 -6.767 -25.577 1.00 51.78 166 ARG A CA 1
ATOM 1263 C C . ARG A 1 166 ? -3.987 -8.186 -25.930 1.00 51.78 166 ARG A C 1
ATOM 1265 O O . ARG A 1 166 ? -4.658 -8.824 -26.732 1.00 51.78 166 ARG A O 1
ATOM 1272 N N . ARG A 1 167 ? -2.869 -8.680 -25.381 1.00 52.41 167 ARG A N 1
ATOM 1273 C CA . ARG A 1 167 ? -2.338 -10.039 -25.665 1.00 52.41 167 ARG A CA 1
ATOM 1274 C C . ARG A 1 167 ? -1.676 -10.772 -24.491 1.00 52.41 167 ARG A C 1
ATOM 1276 O O . ARG A 1 167 ? -1.450 -11.969 -24.600 1.00 52.41 167 ARG A O 1
ATOM 1283 N N . GLN A 1 168 ? -1.370 -10.087 -23.391 1.00 51.91 168 GLN A N 1
ATOM 1284 C CA . GLN A 1 168 ? -0.495 -10.650 -22.355 1.00 51.91 168 GLN A CA 1
ATOM 1285 C C . GLN A 1 168 ? -1.258 -11.565 -21.379 1.00 51.91 168 GLN A C 1
ATOM 1287 O O . GLN A 1 168 ? -0.742 -12.593 -20.963 1.00 51.91 168 GLN A O 1
ATOM 1292 N N . LEU A 1 169 ? -2.532 -11.273 -21.072 1.00 52.25 169 LEU A N 1
ATOM 1293 C CA . LEU A 1 169 ? -3.317 -12.067 -20.106 1.00 52.25 169 LEU A CA 1
ATOM 1294 C C . LEU A 1 169 ? -3.524 -13.532 -20.508 1.00 52.25 169 LEU A C 1
ATOM 1296 O O . LEU A 1 169 ? -3.611 -14.383 -19.630 1.00 52.25 169 LEU A O 1
ATOM 1300 N N . SER A 1 170 ? -3.578 -13.840 -21.806 1.00 52.25 170 SER A N 1
ATOM 1301 C CA . SER A 1 170 ? -3.684 -15.224 -22.280 1.00 52.25 170 SER A CA 1
ATOM 1302 C C . SER A 1 170 ? -2.455 -16.065 -21.924 1.00 52.25 170 SER A C 1
ATOM 1304 O O . SER A 1 170 ? -2.612 -17.251 -21.682 1.00 52.25 170 SER A O 1
ATOM 1306 N N . GLY A 1 171 ? -1.259 -15.471 -21.840 1.00 52.03 171 GLY A N 1
ATOM 1307 C CA . GLY A 1 171 ? -0.062 -16.168 -21.355 1.00 52.03 171 GLY A CA 1
ATOM 1308 C C . GLY A 1 171 ? -0.040 -16.326 -19.831 1.00 52.03 171 GLY A C 1
ATOM 1309 O O . GLY A 1 171 ? 0.412 -17.347 -19.329 1.00 52.03 171 GLY A O 1
ATOM 1310 N N . PHE A 1 172 ? -0.582 -15.343 -19.104 1.00 51.97 172 PHE A N 1
ATOM 1311 C CA . PHE A 1 172 ? -0.587 -15.305 -17.636 1.00 51.97 172 PHE A CA 1
ATOM 1312 C C . PHE A 1 172 ? -1.633 -16.207 -16.962 1.00 51.97 172 PHE A C 1
ATOM 1314 O O . PHE A 1 172 ? -1.403 -16.645 -15.844 1.00 51.97 172 PHE A O 1
ATOM 1321 N N . LEU A 1 173 ? -2.795 -16.434 -17.585 1.00 49.06 173 LEU A N 1
ATOM 1322 C CA . LEU A 1 173 ? -3.902 -17.209 -16.993 1.00 49.06 173 LEU A CA 1
ATOM 1323 C C . LEU A 1 173 ? -3.862 -18.710 -17.340 1.00 49.06 173 LEU A C 1
ATOM 1325 O O . LEU A 1 173 ? -4.738 -19.452 -16.903 1.00 49.06 173 LEU A O 1
ATOM 1329 N N . LEU A 1 174 ? -2.896 -19.145 -18.155 1.00 41.53 174 LEU A N 1
ATOM 1330 C CA . LEU A 1 174 ? -2.764 -20.526 -18.644 1.00 41.53 174 LEU A CA 1
ATOM 1331 C C . LEU A 1 174 ? -1.567 -21.287 -18.036 1.00 41.53 174 LEU A C 1
ATOM 1333 O O . LEU A 1 174 ? -1.246 -22.374 -18.515 1.00 41.53 174 LEU A O 1
ATOM 1337 N N . GLN A 1 175 ? -0.912 -20.735 -17.011 1.00 40.84 175 GLN A N 1
ATOM 1338 C CA . GLN A 1 175 ? 0.164 -21.373 -16.239 1.00 40.84 175 GLN A CA 1
ATOM 1339 C C . GLN A 1 175 ? -0.211 -21.408 -14.761 1.00 40.84 175 GLN A C 1
ATOM 1341 O O . GLN A 1 175 ? 0.172 -22.398 -14.102 1.00 40.84 175 GLN A O 1
#